Protein AF-A0A7Y8TEU8-F1 (afdb_monomer)

Mean predicted aligned error: 7.62 Å

Radius of gyration: 21.6 Å; Cα contacts (8 Å, |Δi|>4): 73; chains: 1; bounding box: 45×29×66 Å

Structure (mmCIF, N/CA/C/O backbone):
data_AF-A0A7Y8TEU8-F1
#
_entry.id   AF-A0A7Y8TEU8-F1
#
loop_
_atom_site.group_PDB
_atom_site.id
_atom_site.type_symbol
_atom_site.label_atom_id
_atom_site.label_alt_id
_atom_site.label_comp_id
_atom_site.label_asym_id
_atom_site.label_entity_id
_atom_site.label_seq_id
_atom_site.pdbx_PDB_ins_code
_atom_site.Cartn_x
_atom_site.Cartn_y
_atom_site.Cartn_z
_atom_site.occupancy
_atom_site.B_iso_or_equiv
_atom_site.auth_seq_id
_atom_site.auth_comp_id
_atom_site.auth_asym_id
_atom_site.auth_atom_id
_atom_site.pdbx_PDB_model_num
ATOM 1 N N . MET A 1 1 ? -19.395 19.072 21.206 1.00 62.44 1 MET A N 1
ATOM 2 C CA . MET A 1 1 ? -19.824 17.909 20.391 1.00 62.44 1 MET A CA 1
ATOM 3 C C . MET A 1 1 ? -19.997 16.724 21.338 1.00 62.44 1 MET A C 1
ATOM 5 O O . MET A 1 1 ? -19.105 16.531 22.147 1.00 62.44 1 MET A O 1
ATOM 9 N N . ASN A 1 2 ? -21.133 16.012 21.324 1.00 85.31 2 ASN A N 1
ATOM 10 C CA . ASN A 1 2 ? -21.398 14.891 22.252 1.00 85.31 2 ASN A CA 1
ATOM 11 C C . ASN A 1 2 ? -20.470 13.694 21.931 1.00 85.31 2 ASN A C 1
ATOM 13 O O . ASN A 1 2 ? -20.275 13.392 20.752 1.00 85.31 2 ASN A O 1
ATOM 17 N N . ALA A 1 3 ? -19.932 13.019 22.953 1.00 81.25 3 ALA A N 1
ATOM 18 C CA . ALA A 1 3 ? -19.125 11.804 22.831 1.00 81.25 3 ALA A CA 1
ATOM 19 C C . ALA A 1 3 ? -19.816 10.730 21.974 1.00 81.25 3 ALA A C 1
ATOM 21 O O . ALA A 1 3 ? -19.170 10.132 21.117 1.00 81.25 3 ALA A O 1
ATOM 22 N N . ASP A 1 4 ? -21.136 10.569 22.094 1.00 85.81 4 ASP A N 1
ATOM 23 C CA . ASP A 1 4 ? -21.893 9.609 21.277 1.00 85.81 4 ASP A CA 1
ATOM 24 C C . ASP A 1 4 ? -21.856 9.952 19.783 1.00 85.81 4 ASP A C 1
ATOM 26 O O . ASP A 1 4 ? -21.665 9.078 18.935 1.00 85.81 4 ASP A O 1
ATOM 30 N N . LYS A 1 5 ? -21.954 11.247 19.448 1.00 87.94 5 LYS A N 1
ATOM 31 C CA . LYS A 1 5 ? -21.833 11.722 18.060 1.00 87.94 5 LYS A CA 1
ATOM 32 C C . LYS A 1 5 ? -20.423 11.480 17.515 1.00 87.94 5 LYS A C 1
ATOM 34 O O . LYS A 1 5 ? -20.281 11.107 16.355 1.00 87.94 5 LYS A O 1
ATOM 39 N N . ILE A 1 6 ? -19.392 11.647 18.348 1.00 85.44 6 ILE A N 1
ATOM 40 C CA . ILE A 1 6 ? -17.994 11.370 17.978 1.00 85.44 6 ILE A CA 1
ATOM 41 C C . ILE A 1 6 ? -17.794 9.870 17.726 1.00 85.44 6 ILE A C 1
ATOM 43 O O . ILE A 1 6 ? -17.234 9.491 16.698 1.00 85.44 6 ILE A O 1
ATOM 47 N N . LYS A 1 7 ? -18.298 9.003 18.614 1.00 87.38 7 LYS A N 1
ATOM 48 C CA . LYS A 1 7 ? -18.232 7.540 18.453 1.00 87.38 7 LYS A CA 1
ATOM 49 C C . LYS A 1 7 ? -18.928 7.088 17.168 1.00 87.38 7 LYS A C 1
ATOM 51 O O . LYS A 1 7 ? -18.400 6.242 16.441 1.00 87.38 7 LYS A O 1
ATOM 56 N N . GLN A 1 8 ? -20.083 7.676 16.859 1.00 90.62 8 GLN A N 1
ATOM 57 C CA . GLN A 1 8 ? -20.820 7.382 15.634 1.00 90.62 8 GLN A CA 1
ATOM 58 C C . GLN A 1 8 ? -20.060 7.834 14.376 1.00 90.62 8 GLN A C 1
ATOM 60 O O . GLN A 1 8 ? -19.976 7.060 13.421 1.00 90.62 8 GLN A O 1
ATOM 65 N N . ASP A 1 9 ? -19.444 9.022 14.381 1.00 90.31 9 ASP A N 1
ATOM 66 C CA . ASP A 1 9 ? -18.613 9.488 13.259 1.00 90.31 9 ASP A CA 1
ATOM 67 C C . ASP A 1 9 ? -17.389 8.586 13.040 1.00 90.31 9 ASP A C 1
ATOM 69 O O . ASP A 1 9 ? -17.114 8.162 11.917 1.00 90.31 9 ASP A O 1
ATOM 73 N N . ILE A 1 10 ? -16.703 8.194 14.120 1.00 89.62 10 ILE A N 1
ATOM 74 C CA . ILE A 1 10 ? -15.572 7.258 14.058 1.00 89.62 10 ILE A CA 1
ATOM 75 C C . ILE A 1 10 ? -16.004 5.921 13.441 1.00 89.62 10 ILE A C 1
ATOM 77 O O . ILE A 1 10 ? -15.343 5.418 12.528 1.00 89.62 10 ILE A O 1
ATOM 81 N N . LYS A 1 11 ? -17.131 5.353 13.891 1.00 89.56 11 LYS A N 1
ATOM 82 C CA . LYS A 1 11 ? -17.672 4.097 13.346 1.00 89.56 11 LYS A CA 1
ATOM 83 C C . LYS A 1 11 ? -17.991 4.223 11.854 1.00 89.56 11 LYS A C 1
ATOM 85 O O . LYS A 1 11 ? -17.664 3.321 11.080 1.00 89.56 11 LYS A O 1
ATOM 90 N N . ASN A 1 12 ? -18.581 5.344 11.442 1.00 92.50 12 ASN A N 1
ATOM 91 C CA . ASN A 1 12 ? -18.883 5.615 10.039 1.00 92.50 12 ASN A CA 1
ATOM 92 C C . ASN A 1 12 ? -17.606 5.701 9.196 1.00 92.50 12 ASN A C 1
ATOM 94 O O . ASN A 1 12 ? -17.527 5.073 8.140 1.00 92.50 12 ASN A O 1
ATOM 98 N N . ARG A 1 13 ? -16.574 6.401 9.679 1.00 89.75 13 ARG A N 1
ATOM 99 C CA . ARG A 1 13 ? -15.276 6.502 8.994 1.00 89.75 13 ARG A CA 1
ATOM 100 C C . ARG A 1 13 ? -14.582 5.148 8.852 1.00 89.75 13 ARG A C 1
ATOM 102 O O . ARG A 1 13 ? -14.094 4.841 7.768 1.00 89.75 13 ARG A O 1
ATOM 109 N N . ILE A 1 14 ? -14.586 4.317 9.897 1.00 89.06 14 ILE A N 1
ATOM 110 C CA . ILE A 1 14 ? -14.047 2.948 9.825 1.00 89.06 14 ILE A CA 1
ATOM 111 C C . ILE A 1 14 ? -14.812 2.126 8.776 1.00 89.06 14 ILE A C 1
ATOM 113 O O . ILE A 1 14 ? -14.189 1.491 7.932 1.00 89.06 14 ILE A O 1
ATOM 117 N N . SER A 1 15 ? -16.146 2.205 8.757 1.00 88.38 15 SER A N 1
ATOM 118 C CA . SER A 1 15 ? -16.979 1.504 7.767 1.00 88.38 15 SER A CA 1
ATOM 119 C C . SER A 1 15 ? -16.683 1.935 6.323 1.00 88.38 15 SER A C 1
ATOM 121 O O . SER A 1 15 ? -16.610 1.098 5.422 1.00 88.38 15 SER A O 1
ATOM 123 N N . ILE A 1 16 ? -16.452 3.232 6.084 1.00 88.56 16 ILE A N 1
ATOM 124 C CA . ILE A 1 16 ? -16.044 3.748 4.767 1.00 88.56 16 ILE A CA 1
ATOM 125 C C . ILE A 1 16 ? -14.692 3.155 4.345 1.00 88.56 16 ILE A C 1
ATOM 127 O O . ILE A 1 16 ? -14.536 2.723 3.200 1.00 88.56 16 ILE A O 1
ATOM 131 N N . ILE A 1 17 ? -13.727 3.092 5.267 1.00 87.31 17 ILE A N 1
ATOM 132 C CA . ILE A 1 17 ? -12.415 2.488 5.012 1.00 87.31 17 ILE A CA 1
ATOM 133 C C . ILE A 1 17 ? -12.560 0.992 4.702 1.00 87.31 17 ILE A C 1
ATOM 135 O O . ILE A 1 17 ? -11.992 0.519 3.717 1.00 87.31 17 ILE A O 1
ATOM 139 N N . ASP A 1 18 ? -13.376 0.269 5.463 1.00 85.62 18 ASP A N 1
ATOM 140 C CA . ASP A 1 18 ? -13.610 -1.164 5.263 1.00 85.62 18 ASP A CA 1
ATOM 141 C C . ASP A 1 18 ? -14.264 -1.461 3.912 1.00 85.62 18 ASP A C 1
ATOM 143 O O . ASP A 1 18 ? -13.829 -2.361 3.189 1.00 85.62 18 ASP A O 1
ATOM 147 N N . LYS A 1 19 ? -15.242 -0.644 3.501 1.00 84.88 19 LYS A N 1
ATOM 148 C CA . LYS A 1 19 ? -15.815 -0.716 2.148 1.00 84.88 19 LYS A CA 1
ATOM 149 C C . LYS A 1 19 ? -14.752 -0.491 1.080 1.00 84.88 19 LYS A C 1
ATOM 151 O O . LYS A 1 19 ? -14.717 -1.233 0.102 1.00 84.88 19 LYS A O 1
ATOM 156 N N . SER A 1 20 ? -13.857 0.478 1.285 1.00 82.38 20 SER A N 1
ATOM 157 C CA . SER A 1 20 ? -12.777 0.750 0.334 1.00 82.38 20 SER A CA 1
ATOM 158 C C . SER A 1 20 ? -11.830 -0.441 0.168 1.00 82.38 20 SER A C 1
ATOM 160 O O . SER A 1 20 ? -11.337 -0.661 -0.933 1.00 82.38 20 SER A O 1
ATOM 162 N N . PHE A 1 21 ? -11.616 -1.251 1.212 1.00 80.38 21 PHE A N 1
ATOM 163 C CA . PHE A 1 21 ? -10.848 -2.492 1.102 1.00 80.38 21 PHE A CA 1
ATOM 164 C C . PHE A 1 21 ? -11.575 -3.554 0.271 1.00 80.38 21 PHE A C 1
ATOM 166 O O . PHE A 1 21 ? -10.935 -4.247 -0.516 1.00 80.38 21 PHE A O 1
ATOM 173 N N . GLY A 1 22 ? -12.903 -3.645 0.391 1.00 69.88 22 GLY A N 1
ATOM 174 C CA . GLY A 1 22 ? -13.731 -4.573 -0.386 1.00 69.88 22 GLY A CA 1
ATOM 175 C C . GLY A 1 22 ? -13.861 -4.225 -1.874 1.00 69.88 22 GLY A C 1
ATOM 176 O O . GLY A 1 22 ? -14.073 -5.120 -2.686 1.00 69.88 22 GLY A O 1
ATOM 177 N N . THR A 1 23 ? -13.702 -2.953 -2.254 1.00 72.62 23 THR A N 1
ATOM 178 C CA . THR A 1 23 ? -13.771 -2.510 -3.662 1.00 72.62 23 THR A CA 1
ATOM 179 C C . THR A 1 23 ? -12.577 -2.984 -4.498 1.00 72.62 23 THR A C 1
ATOM 181 O O . THR A 1 23 ? -12.670 -3.085 -5.720 1.00 72.62 23 THR A O 1
ATOM 184 N N . TYR A 1 24 ? -11.436 -3.275 -3.871 1.00 70.06 24 TYR A N 1
ATOM 185 C CA . TYR A 1 24 ? -10.202 -3.591 -4.582 1.00 70.06 24 TYR A CA 1
ATOM 186 C C . TYR A 1 24 ? -9.891 -5.087 -4.545 1.00 70.06 24 TYR A C 1
ATOM 188 O O . TYR A 1 24 ? -9.453 -5.615 -3.527 1.00 70.06 24 TYR A O 1
ATOM 196 N N . SER A 1 25 ? -10.005 -5.761 -5.693 1.00 69.06 25 SER A N 1
ATOM 197 C CA . SER A 1 25 ? -9.719 -7.202 -5.820 1.00 69.06 25 SER A CA 1
ATOM 198 C C . SER A 1 25 ? -8.320 -7.604 -5.328 1.00 69.06 25 SER A C 1
ATOM 200 O O . SER A 1 25 ? -8.152 -8.672 -4.749 1.00 69.06 25 SER A O 1
ATOM 202 N N . TRP A 1 26 ? -7.318 -6.732 -5.481 1.00 69.12 26 TRP A N 1
ATOM 203 C CA . TRP A 1 26 ? -5.942 -6.972 -5.023 1.00 69.12 26 TRP A CA 1
ATOM 204 C C . TRP A 1 26 ? -5.774 -6.914 -3.493 1.00 69.12 26 TRP A C 1
ATOM 206 O O . TRP A 1 26 ? -4.768 -7.392 -2.972 1.00 69.12 26 TRP A O 1
ATOM 216 N N . ILE A 1 27 ? -6.749 -6.356 -2.768 1.00 72.50 27 ILE A N 1
ATOM 217 C CA . ILE A 1 27 ? -6.764 -6.298 -1.299 1.00 72.50 27 ILE A CA 1
ATOM 218 C C . ILE A 1 27 ? -7.343 -7.583 -0.696 1.00 72.50 27 ILE A C 1
ATOM 220 O O . ILE A 1 27 ? -7.096 -7.860 0.476 1.00 72.50 27 ILE A O 1
ATOM 224 N N . ASN A 1 28 ? -8.027 -8.424 -1.485 1.00 69.25 28 ASN A N 1
ATOM 225 C CA . ASN A 1 28 ? -8.652 -9.655 -0.990 1.00 69.25 28 ASN A CA 1
ATOM 226 C C . ASN A 1 28 ? -7.677 -10.586 -0.251 1.00 69.25 28 ASN A C 1
ATOM 228 O O . ASN A 1 28 ? -8.078 -11.227 0.712 1.00 69.25 28 ASN A O 1
ATOM 232 N N . VAL A 1 29 ? -6.388 -10.585 -0.615 1.00 68.31 29 VAL A N 1
ATOM 233 C CA . VAL A 1 29 ? -5.322 -11.353 0.068 1.00 68.31 29 VAL A CA 1
ATOM 234 C C . VAL A 1 29 ? -5.168 -10.971 1.552 1.0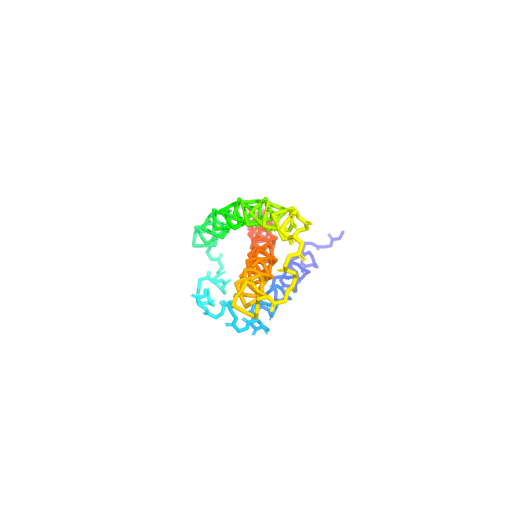0 68.31 29 VAL A C 1
ATOM 236 O O . VAL A 1 29 ? -4.645 -11.737 2.357 1.00 68.31 29 VAL A O 1
ATOM 239 N N . TYR A 1 30 ? -5.622 -9.778 1.927 1.00 68.50 30 TYR A N 1
ATOM 240 C CA . TYR A 1 30 ? -5.537 -9.235 3.278 1.00 68.50 30 TYR A CA 1
ATOM 241 C C . TYR A 1 30 ? -6.898 -9.112 3.968 1.00 68.50 30 TYR A C 1
ATOM 243 O O . TYR A 1 30 ? -6.931 -8.721 5.131 1.00 68.50 30 TYR A O 1
ATOM 251 N N . LYS A 1 31 ? -8.010 -9.430 3.291 1.00 70.00 31 LYS A N 1
ATOM 252 C CA . LYS A 1 31 ? -9.375 -9.100 3.735 1.00 70.00 31 LYS A CA 1
ATOM 253 C C . LYS A 1 31 ? -9.656 -9.527 5.179 1.00 70.00 31 LYS A C 1
ATOM 255 O O . LYS A 1 31 ? -10.079 -8.698 5.982 1.00 70.00 31 LYS A O 1
ATOM 260 N N . ASP A 1 32 ? -9.299 -10.757 5.531 1.00 70.12 32 ASP A N 1
ATOM 261 C CA . ASP A 1 32 ? -9.548 -11.318 6.867 1.00 70.12 32 ASP A CA 1
ATOM 262 C C . ASP A 1 32 ? -8.717 -10.634 7.964 1.00 70.12 32 ASP A C 1
ATOM 264 O O . ASP A 1 32 ? -9.138 -10.540 9.113 1.00 70.12 32 ASP A O 1
ATOM 268 N N . LYS A 1 33 ? -7.551 -10.083 7.606 1.00 72.50 33 LYS A N 1
ATOM 269 C CA . LYS A 1 33 ? -6.668 -9.340 8.523 1.00 72.50 33 LYS A CA 1
ATOM 270 C C . LYS A 1 33 ? -7.040 -7.862 8.628 1.00 72.50 33 LYS A C 1
ATOM 272 O O . LYS A 1 33 ? -6.674 -7.214 9.602 1.00 72.50 33 LYS A O 1
ATOM 277 N N . LEU A 1 34 ? -7.733 -7.323 7.622 1.00 75.88 34 LEU A N 1
ATOM 278 C CA . LEU A 1 34 ? -8.081 -5.904 7.523 1.00 75.88 34 LEU A CA 1
ATOM 279 C C . LEU A 1 34 ? -9.418 -5.565 8.171 1.00 75.88 34 LEU A C 1
ATOM 281 O O . LEU A 1 34 ? -9.581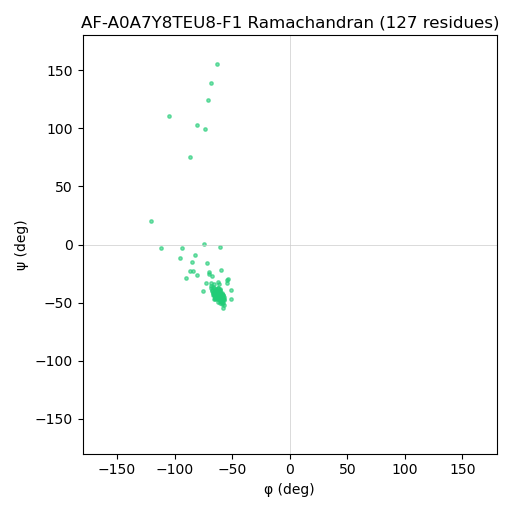 -4.439 8.630 1.00 75.88 34 LEU A O 1
ATOM 285 N N . LEU A 1 35 ? -10.364 -6.505 8.213 1.00 75.75 35 LEU A N 1
ATOM 286 C CA . LEU A 1 35 ? -11.694 -6.287 8.793 1.00 75.75 35 LEU A CA 1
ATOM 287 C C . LEU A 1 35 ? -11.729 -6.447 10.321 1.00 75.75 35 LEU A C 1
ATOM 289 O O . LEU A 1 35 ? -12.715 -6.068 10.949 1.00 75.75 35 LEU A O 1
ATOM 293 N N . GLY A 1 36 ? -10.647 -6.940 10.925 1.00 71.44 36 GLY A N 1
ATOM 294 C CA . GLY A 1 36 ? -10.517 -7.049 12.375 1.00 71.44 36 GLY A CA 1
ATOM 295 C C . GLY A 1 36 ? -10.551 -5.695 13.094 1.00 71.44 36 GLY A C 1
ATOM 296 O O . GLY A 1 36 ? -10.212 -4.649 12.531 1.00 71.44 36 GLY A O 1
ATOM 297 N N . VAL A 1 37 ? -10.953 -5.735 14.366 1.00 71.75 37 VAL A N 1
ATOM 298 C CA . VAL A 1 37 ? -10.898 -4.592 15.301 1.00 71.75 37 VAL A CA 1
ATOM 299 C C . VAL A 1 37 ? -9.617 -4.627 16.148 1.00 71.75 37 VAL A C 1
ATOM 301 O O . VAL A 1 37 ? -9.271 -3.656 16.816 1.00 71.75 37 VAL A O 1
ATOM 304 N N . GLU A 1 38 ? -8.887 -5.743 16.109 1.00 81.25 38 GLU A N 1
ATOM 305 C CA . GLU A 1 38 ? -7.643 -5.923 16.847 1.00 81.25 38 GLU A CA 1
ATOM 306 C C . GLU A 1 38 ? -6.512 -5.077 16.250 1.00 81.25 38 GLU A C 1
ATOM 308 O O . GLU A 1 38 ? -6.158 -5.195 15.076 1.00 81.25 38 GLU A O 1
ATOM 313 N N . ILE A 1 39 ? -5.896 -4.245 17.090 1.00 83.88 39 ILE A N 1
ATOM 314 C CA . ILE A 1 39 ? -4.829 -3.326 16.675 1.00 83.88 39 ILE A CA 1
ATOM 315 C C . ILE A 1 39 ? -3.569 -4.089 16.234 1.00 83.88 39 ILE A C 1
ATOM 317 O O . ILE A 1 39 ? -2.962 -3.737 15.225 1.00 83.88 39 ILE A O 1
ATOM 321 N N . LEU A 1 40 ? -3.183 -5.153 16.946 1.00 85.38 40 LEU A N 1
ATOM 322 C CA . LEU A 1 40 ? -1.934 -5.889 16.704 1.00 85.38 40 LEU A CA 1
ATOM 323 C C . LEU A 1 40 ? -1.845 -6.506 15.287 1.00 85.38 40 LEU A C 1
ATOM 325 O O . LEU A 1 40 ? -0.841 -6.284 14.600 1.00 85.38 40 LEU A O 1
ATOM 329 N N . PRO A 1 41 ? -2.855 -7.250 14.792 1.00 86.69 41 PRO A N 1
ATOM 330 C CA . PRO A 1 41 ? -2.877 -7.729 13.408 1.00 86.69 41 PRO A CA 1
ATOM 331 C C . PRO A 1 41 ? -2.854 -6.604 12.364 1.00 86.69 41 PRO A C 1
ATOM 333 O O . PRO A 1 41 ? -2.169 -6.728 11.339 1.00 86.69 41 PRO A O 1
ATOM 336 N N . LEU A 1 42 ? -3.556 -5.495 12.625 1.00 87.31 42 LEU A N 1
ATOM 337 C CA . LEU A 1 42 ? -3.582 -4.334 11.733 1.00 87.31 42 LEU A CA 1
ATOM 338 C C . LEU A 1 42 ? -2.204 -3.666 11.648 1.00 87.31 42 LEU A C 1
ATOM 340 O O . LEU A 1 42 ? -1.728 -3.388 10.549 1.00 87.31 42 LEU A O 1
ATOM 344 N N . GLU A 1 43 ? -1.513 -3.488 12.775 1.00 88.69 43 GLU A N 1
ATOM 345 C CA . GLU A 1 43 ? -0.156 -2.929 12.825 1.00 88.69 43 GLU A CA 1
ATOM 346 C C . GLU A 1 43 ? 0.875 -3.836 12.136 1.00 88.69 43 GLU A C 1
ATOM 348 O O . GLU A 1 43 ? 1.739 -3.349 11.401 1.00 88.69 43 GLU A O 1
ATOM 353 N N . ARG A 1 44 ? 0.763 -5.165 12.286 1.00 88.31 44 ARG A N 1
ATOM 354 C CA . ARG A 1 44 ? 1.600 -6.120 11.532 1.00 88.31 44 ARG A CA 1
ATOM 355 C C . ARG A 1 44 ? 1.377 -5.990 10.026 1.00 88.31 44 ARG A C 1
ATOM 357 O O . ARG A 1 44 ? 2.342 -5.976 9.256 1.00 88.31 44 ARG A O 1
ATOM 364 N N . THR A 1 45 ? 0.119 -5.866 9.606 1.00 87.12 45 THR A N 1
ATOM 365 C CA . THR A 1 45 ? -0.242 -5.690 8.193 1.00 87.12 45 THR A CA 1
ATOM 366 C C . THR A 1 45 ? 0.275 -4.354 7.662 1.00 87.12 45 THR A C 1
ATOM 368 O O . THR A 1 45 ? 0.880 -4.321 6.590 1.00 87.12 45 THR A O 1
ATOM 371 N N . LEU A 1 46 ? 0.150 -3.279 8.444 1.00 89.94 46 LEU A N 1
ATOM 372 C CA . LEU A 1 46 ? 0.693 -1.962 8.122 1.00 89.94 46 LEU A CA 1
ATOM 373 C C . LEU A 1 46 ? 2.217 -2.005 7.960 1.00 89.94 46 LEU A C 1
ATOM 375 O O . LEU A 1 46 ? 2.744 -1.499 6.970 1.00 89.94 46 LEU A O 1
ATOM 379 N N . ARG A 1 47 ? 2.939 -2.649 8.884 1.00 90.81 47 ARG A N 1
ATOM 380 C CA . ARG A 1 47 ? 4.402 -2.784 8.804 1.00 90.81 47 ARG A CA 1
ATOM 381 C C . ARG A 1 47 ? 4.828 -3.534 7.542 1.00 90.81 47 ARG A C 1
ATOM 383 O O . ARG A 1 47 ? 5.766 -3.107 6.869 1.00 90.81 47 ARG A O 1
ATOM 390 N N . SER A 1 48 ? 4.119 -4.609 7.195 1.00 88.00 48 SER A N 1
ATOM 391 C CA . SER A 1 48 ? 4.366 -5.367 5.964 1.00 88.00 48 SER A CA 1
ATOM 392 C C . SER A 1 48 ? 4.086 -4.532 4.709 1.00 88.00 48 SER A C 1
ATOM 394 O O . SER A 1 48 ? 4.929 -4.470 3.813 1.00 88.00 48 SER A O 1
ATOM 396 N N . ALA A 1 49 ? 2.945 -3.837 4.661 1.00 87.62 49 ALA A N 1
ATOM 397 C CA . ALA A 1 49 ? 2.580 -2.960 3.552 1.00 87.62 49 ALA A CA 1
ATOM 398 C C . ALA A 1 49 ? 3.590 -1.815 3.378 1.00 87.62 49 ALA A C 1
ATOM 400 O O . ALA A 1 49 ? 4.012 -1.536 2.259 1.00 87.62 49 ALA A O 1
ATOM 401 N N . ASN A 1 50 ? 4.047 -1.211 4.477 1.00 89.81 50 ASN A N 1
ATOM 402 C CA . ASN A 1 50 ? 5.045 -0.143 4.467 1.00 89.81 50 ASN A CA 1
ATOM 403 C C . ASN A 1 50 ? 6.419 -0.634 3.978 1.00 89.81 50 ASN A C 1
ATOM 405 O O . ASN A 1 50 ? 7.075 0.054 3.198 1.00 89.81 50 ASN A O 1
ATOM 409 N N . LEU A 1 51 ? 6.849 -1.834 4.387 1.00 90.38 51 LEU A N 1
ATOM 410 C CA . LEU A 1 51 ? 8.087 -2.435 3.884 1.00 90.38 51 LEU A CA 1
ATOM 411 C C . LEU A 1 51 ? 8.002 -2.681 2.373 1.00 90.38 51 LEU A C 1
ATOM 413 O O . LEU A 1 51 ? 8.883 -2.258 1.627 1.00 90.38 51 LEU A O 1
ATOM 417 N N . ARG A 1 52 ? 6.914 -3.310 1.910 1.00 88.31 52 ARG A N 1
ATOM 418 C CA . ARG A 1 52 ? 6.686 -3.551 0.478 1.00 88.31 52 ARG A CA 1
ATOM 419 C C . ARG A 1 52 ? 6.600 -2.246 -0.305 1.00 88.31 52 ARG A C 1
ATOM 421 O O . ARG A 1 52 ? 7.129 -2.183 -1.408 1.00 88.31 52 ARG A O 1
ATOM 428 N N . PHE A 1 53 ? 5.968 -1.212 0.248 1.00 90.12 53 PHE A N 1
ATOM 429 C CA . PHE A 1 53 ? 5.901 0.110 -0.369 1.00 90.12 53 PHE A CA 1
ATOM 430 C C . PHE A 1 53 ? 7.305 0.680 -0.595 1.00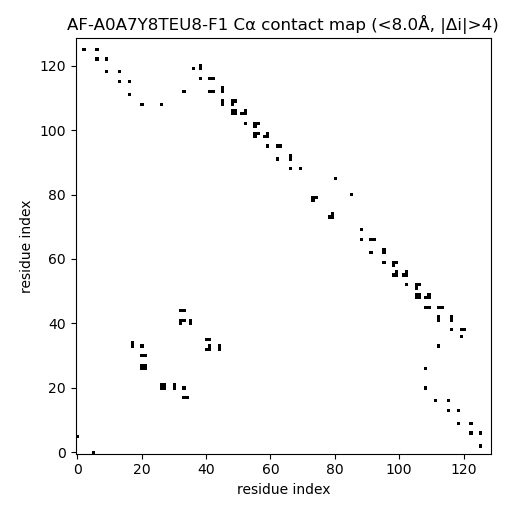 90.12 53 PHE A C 1
ATOM 432 O O . PHE A 1 53 ? 7.638 1.017 -1.725 1.00 90.12 53 PHE A O 1
ATOM 439 N N . LYS A 1 54 ? 8.160 0.699 0.438 1.00 90.88 54 LYS A N 1
ATOM 440 C CA . LYS A 1 54 ? 9.550 1.176 0.323 1.00 90.88 54 LYS A CA 1
ATOM 441 C C . LYS A 1 54 ? 10.354 0.396 -0.718 1.00 90.88 54 LYS A C 1
ATOM 443 O O . LYS A 1 54 ? 11.062 1.002 -1.515 1.00 90.88 54 LYS A O 1
ATOM 448 N N . ILE A 1 55 ? 10.211 -0.932 -0.736 1.00 91.12 55 ILE A N 1
ATOM 449 C CA . ILE A 1 55 ? 10.872 -1.792 -1.728 1.00 91.12 55 ILE A CA 1
ATOM 450 C C . ILE A 1 55 ? 10.404 -1.440 -3.146 1.00 91.12 55 ILE A C 1
ATOM 452 O O . ILE A 1 55 ? 11.236 -1.264 -4.029 1.00 91.12 55 ILE A O 1
ATOM 456 N N . ASN A 1 56 ? 9.093 -1.296 -3.370 1.00 88.69 56 ASN A N 1
ATOM 457 C CA . ASN A 1 56 ? 8.572 -0.941 -4.692 1.00 88.69 56 ASN A CA 1
ATOM 458 C C . ASN A 1 56 ? 9.018 0.459 -5.130 1.00 88.69 56 ASN A C 1
ATOM 460 O O . ASN A 1 56 ? 9.412 0.618 -6.277 1.00 88.69 56 ASN A O 1
ATOM 464 N N . VAL A 1 57 ? 9.047 1.444 -4.225 1.00 89.44 57 VAL A N 1
ATOM 465 C CA . VAL A 1 57 ? 9.609 2.775 -4.516 1.00 89.44 57 VAL A CA 1
ATOM 466 C C . VAL A 1 57 ? 11.068 2.661 -4.970 1.00 89.44 57 VAL A C 1
ATOM 468 O O . VAL A 1 57 ? 11.437 3.256 -5.979 1.00 89.44 57 VAL A O 1
ATOM 471 N N . GLY A 1 58 ? 11.882 1.848 -4.287 1.00 91.00 58 GLY A N 1
ATOM 472 C CA . GLY A 1 58 ? 13.255 1.564 -4.713 1.00 91.00 58 GLY A CA 1
ATOM 473 C C . GLY A 1 58 ? 13.323 0.971 -6.125 1.00 91.00 58 GLY A C 1
ATOM 474 O O . GLY A 1 58 ? 14.091 1.448 -6.958 1.00 91.00 58 GLY A O 1
ATOM 475 N N . TRP A 1 59 ? 12.465 -0.007 -6.429 1.00 89.12 59 TRP A N 1
ATOM 476 C CA . TRP A 1 59 ? 12.373 -0.592 -7.770 1.00 89.12 59 TRP A CA 1
ATOM 477 C C . TRP A 1 59 ? 11.948 0.410 -8.842 1.00 89.12 59 TRP A C 1
ATOM 479 O O . TRP A 1 59 ? 12.488 0.350 -9.943 1.00 89.12 59 TRP A O 1
ATOM 489 N N . VAL A 1 60 ? 11.042 1.350 -8.543 1.00 88.75 60 VAL A N 1
ATOM 490 C CA . VAL A 1 60 ? 10.677 2.419 -9.490 1.00 88.75 60 VAL A CA 1
ATOM 491 C C . VAL A 1 60 ? 11.916 3.215 -9.892 1.00 88.75 60 VAL A C 1
ATOM 493 O O . VAL A 1 60 ? 12.136 3.413 -11.084 1.00 88.75 60 VAL A O 1
ATOM 496 N N . PHE A 1 61 ? 12.758 3.621 -8.937 1.00 89.12 61 PHE A N 1
ATOM 497 C CA . PHE A 1 61 ? 13.988 4.358 -9.247 1.00 89.12 61 PHE A CA 1
ATOM 498 C C . PHE A 1 61 ? 14.971 3.529 -10.078 1.00 89.12 61 PHE A C 1
ATOM 500 O O . PHE A 1 61 ? 15.468 4.019 -11.090 1.00 89.12 61 PHE A O 1
ATOM 507 N N . VAL A 1 62 ? 15.210 2.271 -9.693 1.00 90.88 62 VAL A N 1
ATOM 508 C CA . VAL A 1 62 ? 16.120 1.366 -10.418 1.00 90.88 62 VAL A CA 1
ATOM 509 C C . VAL A 1 62 ? 15.655 1.163 -11.860 1.00 90.88 62 VAL A C 1
ATOM 511 O O . VAL A 1 62 ? 16.438 1.324 -12.794 1.00 90.88 62 VAL A O 1
ATOM 514 N N . LEU A 1 63 ? 14.373 0.854 -12.056 1.00 88.25 63 LEU A N 1
ATOM 515 C CA . LEU A 1 63 ? 13.813 0.610 -13.382 1.00 88.25 63 LEU A CA 1
ATOM 516 C C . LEU A 1 63 ? 13.764 1.881 -14.237 1.00 88.25 63 LEU A C 1
ATOM 518 O O . LEU A 1 63 ? 14.017 1.815 -15.436 1.00 88.25 63 LEU A O 1
ATOM 522 N N . THR A 1 64 ? 13.492 3.040 -13.630 1.00 86.75 64 THR A N 1
ATOM 523 C CA . THR A 1 64 ? 13.521 4.333 -14.331 1.00 86.75 64 THR A CA 1
ATOM 524 C C . THR A 1 64 ? 14.938 4.678 -14.789 1.00 86.75 64 THR A C 1
ATOM 526 O O . THR A 1 64 ? 15.127 5.081 -15.933 1.00 86.75 64 THR A O 1
ATOM 529 N N . ALA A 1 65 ? 15.955 4.466 -13.946 1.00 88.94 65 ALA A N 1
ATOM 530 C CA . ALA A 1 65 ? 17.351 4.669 -14.336 1.00 88.94 65 ALA A CA 1
ATOM 531 C C . ALA A 1 65 ? 17.760 3.737 -15.489 1.00 88.94 65 ALA A C 1
ATOM 533 O O . ALA A 1 65 ? 18.426 4.165 -16.434 1.00 88.94 65 ALA A O 1
ATOM 534 N N . LEU A 1 66 ? 17.313 2.479 -15.441 1.00 87.12 66 LEU A N 1
ATOM 535 C CA . LEU A 1 66 ? 17.587 1.491 -16.479 1.00 87.12 66 LEU A CA 1
ATOM 536 C C . LEU A 1 66 ? 16.889 1.837 -17.807 1.00 87.12 66 LEU A C 1
ATOM 538 O O . LEU A 1 66 ? 17.509 1.723 -18.863 1.00 87.12 66 LEU A O 1
ATOM 542 N N . LEU A 1 67 ? 15.647 2.337 -17.761 1.00 85.19 67 LEU A N 1
ATOM 543 C CA . LEU A 1 67 ? 14.948 2.896 -18.927 1.00 85.19 67 LEU A CA 1
ATOM 544 C C . LEU A 1 67 ? 15.717 4.060 -19.547 1.00 85.19 67 LEU A C 1
ATOM 546 O O . LEU A 1 67 ? 15.927 4.065 -20.756 1.00 85.19 67 LEU A O 1
ATOM 550 N N . SER A 1 68 ? 16.152 5.028 -18.737 1.00 84.62 68 SER A N 1
ATOM 551 C CA . SER A 1 68 ? 16.907 6.188 -19.220 1.00 84.62 68 SER A CA 1
ATOM 552 C C . SER A 1 68 ? 18.217 5.770 -19.887 1.00 84.62 68 SER A C 1
ATOM 554 O O . SER A 1 68 ? 18.555 6.274 -20.956 1.00 84.62 68 SER A O 1
ATOM 556 N N . PHE A 1 69 ? 18.933 4.804 -19.303 1.00 85.81 69 PHE A N 1
ATOM 557 C CA . PHE A 1 69 ? 20.150 4.252 -19.896 1.00 85.81 69 PHE A CA 1
ATOM 558 C C . PHE A 1 69 ? 19.884 3.581 -21.252 1.00 85.81 69 PHE A C 1
ATOM 560 O O . PHE A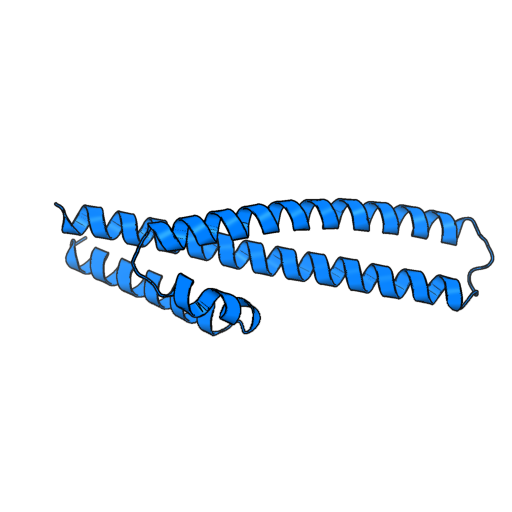 1 69 ? 20.604 3.832 -22.220 1.00 85.81 69 PHE A O 1
ATOM 567 N N . LEU A 1 70 ? 18.833 2.760 -21.344 1.00 80.75 70 LEU A N 1
ATOM 568 C CA . LEU A 1 70 ? 18.448 2.108 -22.598 1.00 80.75 70 LEU A CA 1
ATOM 569 C C . LEU A 1 70 ? 18.000 3.124 -23.652 1.00 80.75 70 LEU A C 1
ATOM 571 O O . LEU A 1 70 ? 18.388 2.997 -24.809 1.00 80.75 70 LEU A O 1
ATOM 575 N N . ALA A 1 71 ? 17.250 4.156 -23.262 1.00 77.81 71 ALA A N 1
ATOM 576 C CA . ALA A 1 71 ? 16.836 5.227 -24.163 1.00 77.81 71 ALA A CA 1
ATOM 577 C C . ALA A 1 71 ? 18.047 5.955 -24.769 1.00 77.81 71 ALA A C 1
ATOM 579 O O . ALA A 1 71 ? 18.095 6.156 -25.980 1.00 77.81 71 ALA A O 1
ATOM 580 N N . ILE A 1 72 ? 19.065 6.273 -23.958 1.00 81.94 72 ILE A N 1
ATOM 581 C CA . ILE A 1 72 ? 20.316 6.881 -24.443 1.00 81.94 72 ILE A CA 1
ATOM 582 C C . ILE A 1 72 ? 21.030 5.950 -25.430 1.00 81.94 72 ILE A C 1
ATOM 584 O O . ILE A 1 72 ? 21.462 6.398 -26.491 1.00 81.94 72 ILE A O 1
ATOM 588 N N . ARG A 1 73 ? 21.127 4.651 -25.115 1.00 78.12 73 ARG A N 1
ATOM 589 C CA . ARG A 1 73 ? 21.756 3.657 -26.002 1.00 78.12 73 ARG A CA 1
ATOM 590 C C . ARG A 1 73 ? 21.044 3.540 -27.347 1.00 78.12 73 ARG A C 1
ATOM 592 O O . ARG A 1 73 ? 21.715 3.498 -28.370 1.00 78.12 73 ARG A O 1
ATOM 599 N N . VAL A 1 74 ? 19.713 3.537 -27.349 1.00 73.19 74 VAL A N 1
ATOM 600 C CA . VAL A 1 74 ? 18.902 3.487 -28.577 1.00 73.19 74 VAL A CA 1
ATOM 601 C C . VAL A 1 74 ? 19.069 4.752 -29.425 1.00 73.19 74 VAL A C 1
ATOM 603 O O . VAL A 1 74 ? 19.047 4.658 -30.642 1.00 73.19 74 VAL A O 1
ATOM 606 N N . VAL A 1 75 ? 19.262 5.928 -28.819 1.00 72.44 75 VAL A N 1
ATOM 607 C CA . VAL A 1 75 ? 19.527 7.175 -29.568 1.00 72.44 75 VAL A CA 1
ATOM 608 C C . VAL A 1 75 ? 20.943 7.199 -30.162 1.00 72.44 75 VAL A C 1
ATOM 610 O O . VAL A 1 75 ? 21.156 7.778 -31.227 1.00 72.44 75 VAL A O 1
ATOM 613 N N . GLN A 1 76 ? 21.921 6.594 -29.481 1.00 74.81 76 GLN A N 1
ATOM 614 C CA . GLN A 1 76 ? 23.311 6.519 -29.947 1.00 74.81 76 GLN A CA 1
ATOM 615 C C . GLN A 1 76 ? 23.505 5.497 -31.076 1.00 74.81 76 GLN A C 1
ATOM 617 O O . GLN A 1 76 ? 24.225 5.781 -32.036 1.00 74.81 76 GLN A O 1
ATOM 622 N N . ASP A 1 77 ? 22.851 4.338 -30.984 1.00 70.00 77 ASP A N 1
ATOM 623 C CA . ASP A 1 77 ? 22.775 3.369 -32.076 1.00 70.00 77 ASP A CA 1
ATOM 624 C C . ASP A 1 77 ? 21.812 3.916 -33.145 1.00 70.00 77 ASP A C 1
ATOM 626 O O . ASP A 1 77 ? 20.599 3.787 -33.025 1.00 70.00 77 ASP A O 1
ATOM 630 N N . ARG A 1 78 ? 22.331 4.514 -34.226 1.00 63.09 78 ARG A N 1
ATOM 631 C CA . ARG A 1 78 ? 21.514 5.046 -35.344 1.00 63.09 78 ARG A CA 1
ATOM 632 C C . ARG A 1 78 ? 20.658 3.988 -36.078 1.00 63.09 78 ARG A C 1
ATOM 634 O O . ARG A 1 78 ? 19.890 4.352 -36.965 1.00 63.09 78 ARG A O 1
ATOM 641 N N . ASP A 1 79 ? 20.742 2.716 -35.692 1.00 62.44 79 ASP A N 1
ATOM 642 C CA . ASP A 1 79 ? 19.903 1.613 -36.170 1.00 62.44 79 ASP A CA 1
ATOM 643 C C . ASP A 1 79 ? 18.612 1.502 -35.340 1.00 62.44 79 ASP A C 1
ATOM 645 O O . ASP A 1 79 ? 18.434 0.627 -34.490 1.00 62.44 79 ASP A O 1
ATOM 649 N N . VAL A 1 80 ? 17.681 2.421 -35.598 1.00 56.44 80 VAL A N 1
ATOM 650 C CA . VAL A 1 80 ? 16.424 2.595 -34.843 1.00 56.44 80 VAL A CA 1
ATOM 651 C C . VAL A 1 80 ? 15.367 1.509 -35.157 1.00 56.44 80 VAL A C 1
ATOM 653 O O . VAL A 1 80 ? 14.279 1.513 -34.589 1.00 56.44 80 VAL A O 1
ATOM 656 N N . LEU A 1 81 ? 15.659 0.537 -36.029 1.00 57.16 81 LEU A N 1
ATOM 657 C CA . LEU A 1 81 ? 14.659 -0.382 -36.602 1.00 57.16 81 LEU A CA 1
ATOM 658 C C . LEU A 1 81 ? 14.891 -1.874 -36.318 1.00 57.16 81 LEU A C 1
ATOM 660 O O . LEU A 1 81 ? 14.323 -2.724 -37.002 1.00 57.16 81 LEU A O 1
ATOM 664 N N . ASP A 1 82 ? 15.663 -2.232 -35.290 1.00 67.94 82 ASP A N 1
ATOM 665 C CA . ASP A 1 82 ? 15.675 -3.625 -34.832 1.00 67.94 82 ASP A CA 1
ATOM 666 C C . ASP A 1 82 ? 14.456 -3.901 -33.933 1.00 67.94 82 ASP A C 1
ATOM 668 O O . ASP A 1 82 ? 14.407 -3.529 -32.755 1.00 67.94 82 ASP A O 1
ATOM 672 N N . PHE A 1 83 ? 13.452 -4.575 -34.500 1.00 64.94 83 PHE A N 1
ATOM 673 C CA . PHE A 1 83 ? 12.207 -4.952 -33.824 1.00 64.94 83 PHE A CA 1
ATOM 674 C C . PHE A 1 83 ? 12.460 -5.719 -32.509 1.00 64.94 83 PHE A C 1
ATOM 676 O O . PHE A 1 83 ? 11.699 -5.577 -31.546 1.00 64.9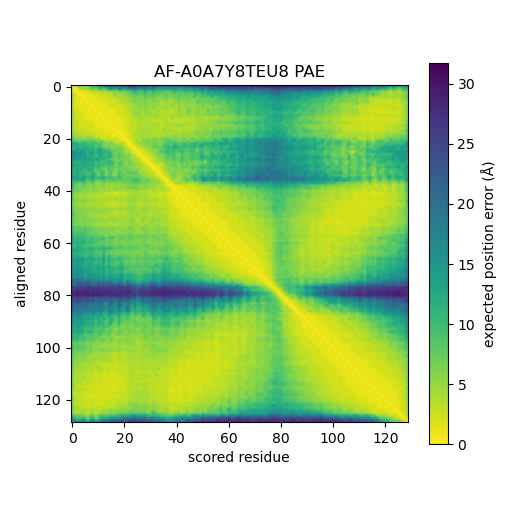4 83 PHE A O 1
ATOM 683 N N . LYS A 1 84 ? 13.572 -6.470 -32.405 1.00 68.44 84 LYS A N 1
ATOM 684 C CA . LYS A 1 84 ? 13.963 -7.135 -31.150 1.00 68.44 84 LYS A CA 1
ATOM 685 C C . LYS A 1 84 ? 14.337 -6.129 -30.061 1.00 68.44 84 LYS A C 1
ATOM 687 O O . LYS A 1 84 ? 13.880 -6.287 -28.927 1.00 68.44 84 LYS A O 1
ATOM 692 N N . LYS A 1 85 ? 15.096 -5.074 -30.382 1.00 68.06 85 LYS A N 1
ATOM 693 C CA . LYS A 1 85 ? 15.464 -4.014 -29.421 1.00 68.06 85 LYS A CA 1
ATOM 694 C C . LYS A 1 85 ? 14.230 -3.236 -28.943 1.00 68.06 85 LYS A C 1
ATOM 696 O O . LYS A 1 85 ? 14.104 -2.986 -27.744 1.00 68.06 85 LYS A O 1
ATOM 701 N N . MET A 1 86 ? 13.276 -2.938 -29.833 1.00 71.44 86 MET A N 1
ATOM 702 C CA . MET A 1 86 ? 12.006 -2.296 -29.450 1.00 71.44 86 MET A CA 1
ATOM 703 C C . MET A 1 86 ? 11.166 -3.163 -28.504 1.00 71.44 86 MET A C 1
ATOM 705 O O . MET A 1 86 ? 10.616 -2.647 -27.530 1.00 71.44 86 MET A O 1
ATOM 709 N N . SER A 1 87 ? 11.106 -4.480 -28.733 1.00 77.50 87 SER A N 1
ATOM 710 C CA . SER A 1 87 ? 10.339 -5.389 -27.869 1.00 77.50 87 SER A CA 1
ATOM 711 C C . SER A 1 87 ? 10.835 -5.380 -26.412 1.00 77.50 87 SER A C 1
ATOM 713 O O . SER A 1 87 ? 10.027 -5.336 -25.484 1.00 77.50 87 SER A O 1
ATOM 715 N N . GLY A 1 88 ? 12.156 -5.310 -26.198 1.00 76.81 88 GLY A N 1
ATOM 716 C CA . GLY A 1 88 ? 12.759 -5.196 -24.866 1.00 76.81 88 GLY A CA 1
ATOM 717 C C . GLY A 1 88 ? 12.368 -3.910 -24.133 1.00 76.81 88 GLY A C 1
ATOM 718 O O . GLY A 1 88 ? 12.034 -3.956 -22.949 1.00 76.81 88 GLY A O 1
ATOM 719 N N . VAL A 1 89 ? 12.333 -2.771 -24.835 1.00 77.81 89 VAL A N 1
ATOM 720 C CA . VAL A 1 89 ? 11.919 -1.477 -24.258 1.00 77.81 89 VAL A CA 1
ATOM 721 C C . VAL A 1 89 ? 10.442 -1.496 -23.855 1.00 77.81 89 VAL A C 1
ATOM 723 O O . VAL A 1 89 ? 10.100 -1.028 -22.769 1.00 77.81 89 VAL A O 1
ATOM 726 N N . VAL A 1 90 ? 9.568 -2.085 -24.679 1.00 82.56 90 VAL A N 1
ATOM 727 C CA . VAL A 1 90 ? 8.128 -2.214 -24.381 1.00 82.56 90 VAL A CA 1
ATOM 728 C C . VAL A 1 90 ? 7.882 -3.099 -23.155 1.00 82.56 90 VAL A C 1
ATOM 730 O O . VAL A 1 90 ? 7.079 -2.745 -22.286 1.00 82.56 90 VAL A O 1
ATOM 733 N N . VAL A 1 91 ? 8.596 -4.225 -23.039 1.00 83.31 91 VAL A N 1
ATOM 734 C CA . VAL A 1 91 ? 8.527 -5.093 -21.851 1.00 83.31 91 VAL A CA 1
ATOM 735 C C . VAL A 1 91 ? 8.973 -4.328 -20.606 1.00 83.31 91 VAL A C 1
ATOM 737 O O . VAL A 1 91 ? 8.291 -4.367 -19.582 1.00 83.31 91 VAL A O 1
ATOM 740 N N . LEU A 1 92 ? 10.074 -3.580 -20.695 1.00 82.31 92 LEU A N 1
ATOM 741 C CA . LEU A 1 92 ? 10.599 -2.835 -19.556 1.00 82.31 92 LEU 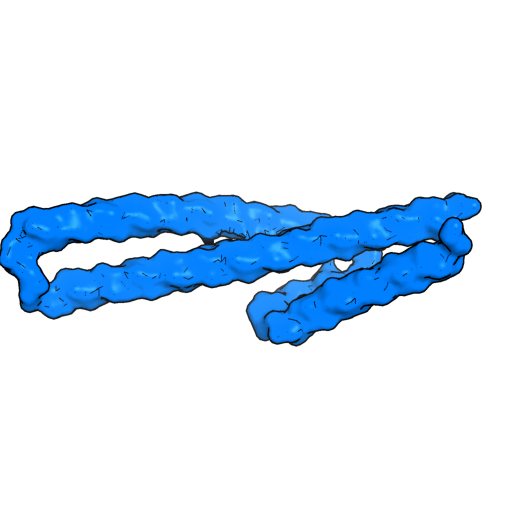A CA 1
ATOM 742 C C . LEU A 1 92 ? 9.663 -1.700 -19.122 1.00 82.31 92 LEU A C 1
ATOM 744 O O . LEU A 1 92 ? 9.403 -1.550 -17.931 1.00 82.31 92 LEU A O 1
ATOM 748 N N . MET A 1 93 ? 9.081 -0.969 -20.077 1.00 83.81 93 MET A N 1
ATOM 749 C CA . MET A 1 93 ? 8.032 0.025 -19.816 1.00 83.81 93 MET A CA 1
ATOM 750 C C . MET A 1 93 ? 6.816 -0.596 -19.122 1.00 83.81 93 MET A C 1
ATOM 752 O O . MET A 1 93 ? 6.304 -0.039 -18.151 1.00 83.81 93 MET A O 1
ATOM 756 N N . SER A 1 94 ? 6.384 -1.777 -19.569 1.00 86.69 94 SER A N 1
ATOM 757 C CA . SER A 1 94 ? 5.262 -2.502 -18.960 1.00 86.69 94 SER A CA 1
ATOM 758 C C . SER A 1 94 ? 5.566 -2.907 -17.513 1.00 86.69 94 SER A C 1
ATOM 760 O O . SER A 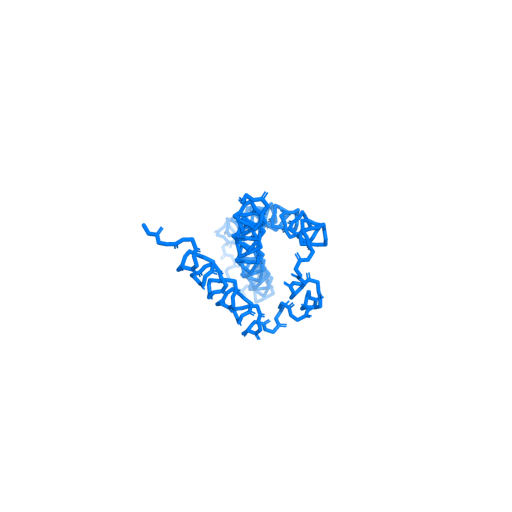1 94 ? 4.713 -2.766 -16.634 1.00 86.69 94 SER A O 1
ATOM 762 N N . LEU A 1 95 ? 6.798 -3.351 -17.238 1.00 86.31 95 LEU A N 1
ATOM 763 C CA . LEU A 1 95 ? 7.264 -3.659 -15.883 1.00 86.31 95 LEU A CA 1
ATOM 764 C C . LEU A 1 95 ? 7.288 -2.410 -14.996 1.00 86.31 95 LEU A C 1
ATOM 766 O O . LEU A 1 95 ? 6.775 -2.451 -13.878 1.00 86.31 95 LEU A O 1
ATOM 770 N N . VAL A 1 96 ? 7.823 -1.293 -15.495 1.00 87.44 96 VAL A N 1
ATOM 771 C CA . VAL A 1 96 ? 7.864 -0.014 -14.766 1.00 87.44 96 VAL A CA 1
ATOM 772 C C . VAL A 1 96 ? 6.455 0.435 -14.402 1.00 87.44 96 VAL A C 1
ATOM 774 O O . VAL A 1 96 ? 6.178 0.725 -13.238 1.00 87.44 96 VAL A O 1
ATOM 777 N N . PHE A 1 97 ? 5.53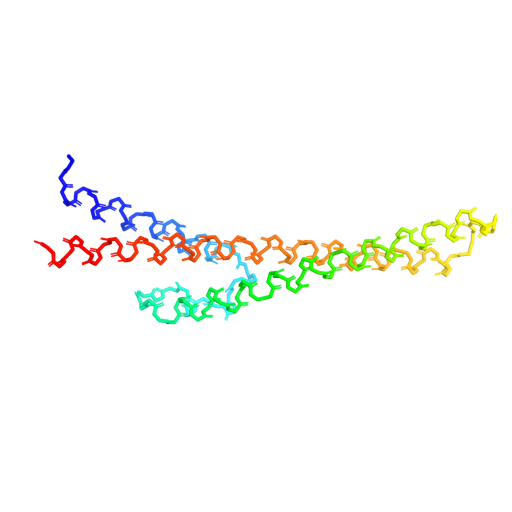6 0.411 -15.368 1.00 88.19 97 PHE A N 1
ATOM 778 C CA . PHE A 1 97 ? 4.144 0.778 -15.138 1.00 88.19 97 PHE A CA 1
ATOM 779 C C . PHE A 1 97 ? 3.471 -0.152 -14.118 1.00 88.19 97 PHE A C 1
ATOM 781 O O . PHE A 1 97 ? 2.781 0.310 -13.208 1.00 88.19 97 PHE A O 1
ATOM 788 N N . GLY A 1 98 ? 3.732 -1.461 -14.199 1.00 88.81 98 GLY A N 1
ATOM 789 C CA . GLY A 1 98 ? 3.254 -2.445 -13.228 1.00 88.81 98 GLY A CA 1
ATOM 790 C C . GLY A 1 98 ? 3.741 -2.171 -11.801 1.00 88.81 98 GLY A C 1
ATOM 791 O O . GLY A 1 98 ? 2.945 -2.203 -10.858 1.00 88.81 98 GLY A O 1
ATOM 792 N N . VAL A 1 99 ? 5.024 -1.840 -11.631 1.00 88.31 99 VAL A N 1
ATOM 793 C CA . VAL A 1 99 ? 5.605 -1.494 -10.324 1.00 88.31 99 VAL A CA 1
ATOM 794 C C . VAL A 1 99 ? 5.033 -0.176 -9.793 1.00 88.31 99 VAL A C 1
ATOM 796 O O . VAL A 1 99 ? 4.698 -0.099 -8.610 1.00 88.31 99 VAL A O 1
ATOM 799 N N . ILE A 1 100 ? 4.833 0.839 -10.641 1.00 88.38 100 ILE A N 1
ATOM 800 C CA . ILE A 1 100 ? 4.186 2.105 -10.252 1.00 88.38 100 ILE A CA 1
ATOM 801 C C . ILE A 1 100 ? 2.757 1.849 -9.757 1.00 88.38 100 ILE A C 1
ATOM 803 O O . ILE A 1 100 ? 2.390 2.286 -8.663 1.00 88.38 100 ILE A O 1
ATOM 807 N N . LEU A 1 101 ? 1.965 1.076 -10.507 1.00 89.12 101 LEU A N 1
ATOM 808 C CA . LEU A 1 101 ? 0.610 0.700 -10.101 1.00 89.12 101 LEU A CA 1
ATOM 809 C C . LEU A 1 101 ? 0.612 -0.056 -8.768 1.00 89.12 101 LEU A C 1
ATOM 811 O O . LEU A 1 101 ? -0.220 0.214 -7.901 1.00 89.12 101 LEU A O 1
ATOM 815 N N . ASN A 1 102 ? 1.549 -0.985 -8.571 1.00 85.88 102 ASN A N 1
ATOM 816 C CA . ASN A 1 102 ? 1.665 -1.731 -7.319 1.00 85.88 102 ASN A CA 1
ATOM 817 C C . ASN A 1 102 ? 2.075 -0.831 -6.141 1.00 85.88 102 ASN A C 1
ATOM 819 O O . ASN A 1 102 ? 1.563 -0.974 -5.031 1.00 85.88 102 ASN A O 1
ATOM 823 N N . THR A 1 103 ? 2.940 0.151 -6.394 1.00 88.62 103 THR A N 1
ATOM 824 C CA . THR A 1 103 ? 3.340 1.170 -5.415 1.00 88.62 103 THR A CA 1
ATOM 825 C C . THR A 1 103 ? 2.141 2.002 -4.971 1.00 88.62 103 THR A C 1
ATOM 827 O O . THR A 1 103 ? 1.927 2.180 -3.772 1.00 88.62 103 THR A O 1
ATOM 830 N N . PHE A 1 104 ? 1.312 2.449 -5.919 1.00 89.31 104 PHE A N 1
ATOM 831 C CA . PHE A 1 104 ? 0.092 3.202 -5.626 1.00 89.31 104 PHE A CA 1
ATOM 832 C C . PHE A 1 104 ? -0.915 2.382 -4.807 1.00 89.31 104 PHE A C 1
ATOM 834 O O . PHE A 1 104 ? -1.484 2.873 -3.829 1.00 89.31 104 PHE A O 1
ATOM 841 N N . LYS A 1 105 ? -1.095 1.104 -5.158 1.00 87.56 105 LYS A N 1
ATOM 842 C CA . LYS A 1 105 ? -1.919 0.164 -4.385 1.00 87.56 105 LYS A CA 1
ATOM 843 C C . LYS A 1 105 ? -1.427 0.068 -2.937 1.00 87.56 105 LYS A C 1
ATOM 845 O O . LYS A 1 105 ? -2.193 0.295 -2.002 1.00 87.56 105 LYS A O 1
ATOM 850 N N . LEU A 1 106 ? -0.135 -0.18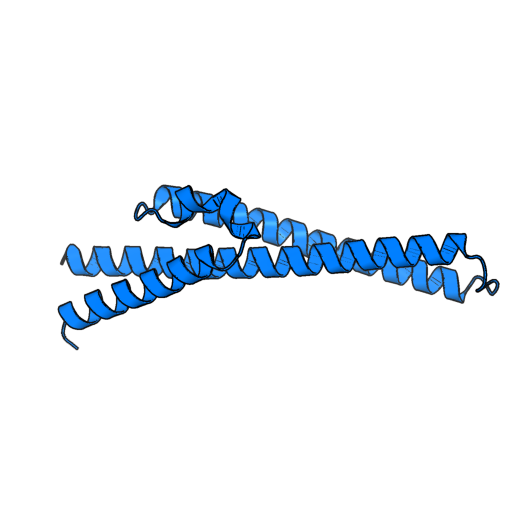7 -2.735 1.00 88.06 106 LEU A N 1
ATOM 851 C CA . LEU A 1 106 ? 0.454 -0.295 -1.397 1.00 88.06 106 LEU A CA 1
ATOM 852 C C . LEU A 1 106 ? 0.360 1.005 -0.593 1.00 88.06 106 LEU A C 1
ATOM 854 O O . LEU A 1 106 ? 0.085 0.944 0.604 1.00 88.06 106 LEU A O 1
ATOM 858 N N . TYR A 1 107 ? 0.529 2.161 -1.239 1.00 90.06 107 TYR A N 1
ATOM 859 C CA . TYR A 1 107 ? 0.316 3.465 -0.613 1.00 90.06 107 TYR A CA 1
ATOM 860 C C . TYR A 1 107 ? -1.110 3.593 -0.069 1.00 90.06 107 TYR A C 1
ATOM 862 O O . TYR A 1 107 ? -1.295 3.878 1.113 1.00 90.06 107 TYR A O 1
ATOM 870 N N . LYS A 1 108 ? -2.121 3.285 -0.893 1.00 88.88 108 LYS A N 1
ATOM 871 C CA . LYS A 1 108 ? -3.527 3.358 -0.479 1.00 88.88 108 LYS A CA 1
ATOM 872 C C . LYS A 1 108 ? -3.843 2.414 0.682 1.00 88.88 108 LYS A C 1
ATOM 874 O O . LYS A 1 108 ? -4.510 2.815 1.633 1.00 88.88 108 LYS A O 1
ATOM 879 N N . LEU A 1 109 ? -3.342 1.176 0.627 1.00 88.62 109 LEU A N 1
ATOM 880 C CA . LEU A 1 109 ? -3.496 0.205 1.714 1.00 88.62 109 LEU A CA 1
ATOM 881 C C . LEU A 1 109 ? -2.881 0.725 3.017 1.00 88.62 109 LEU A C 1
ATOM 883 O O . LEU A 1 109 ? -3.528 0.686 4.061 1.00 88.62 109 LEU A O 1
ATOM 887 N N . LYS A 1 110 ? -1.644 1.226 2.941 1.00 91.00 110 LYS A N 1
ATOM 888 C CA . LYS A 1 110 ? -0.906 1.781 4.075 1.00 91.00 110 LYS A CA 1
ATOM 889 C C . LYS A 1 110 ? -1.676 2.938 4.722 1.00 91.00 110 LYS A C 1
ATOM 891 O O . LYS A 1 110 ? -1.949 2.874 5.915 1.00 91.00 110 LYS A O 1
ATOM 896 N N . THR A 1 111 ? -2.066 3.952 3.951 1.00 91.31 111 THR A N 1
ATOM 897 C CA . THR A 1 111 ? -2.766 5.137 4.475 1.00 91.31 111 THR A CA 1
ATOM 898 C C . THR A 1 111 ? -4.110 4.775 5.105 1.00 91.31 111 THR A C 1
ATOM 900 O O . THR A 1 111 ? -4.423 5.225 6.204 1.00 91.31 111 THR A O 1
ATOM 903 N N . ASN A 1 112 ? -4.891 3.909 4.459 1.00 90.56 112 ASN A N 1
ATOM 904 C CA . ASN A 1 112 ? -6.171 3.467 5.010 1.00 90.56 112 ASN A CA 1
ATOM 905 C C . ASN A 1 112 ? -5.999 2.686 6.323 1.00 90.56 112 ASN A C 1
ATOM 907 O O . ASN A 1 112 ? -6.795 2.855 7.246 1.00 90.56 112 ASN A O 1
ATOM 911 N N . LEU A 1 113 ? -4.955 1.857 6.425 1.00 90.56 113 LEU A N 1
ATOM 912 C CA . LEU A 1 113 ? -4.608 1.149 7.657 1.00 90.56 113 LEU A CA 1
ATOM 913 C C . LEU A 1 113 ? -4.188 2.102 8.777 1.00 90.56 113 LEU A C 1
ATOM 915 O O . LEU A 1 113 ? -4.660 1.947 9.899 1.00 90.56 113 LEU A O 1
ATOM 919 N N . GLU A 1 114 ? -3.345 3.093 8.482 1.00 92.69 114 GLU A N 1
ATOM 920 C CA . GLU A 1 114 ? -2.930 4.120 9.450 1.00 92.69 114 GLU A CA 1
ATOM 921 C C . GLU A 1 114 ? -4.144 4.857 10.023 1.00 92.69 114 GLU A C 1
ATOM 923 O O . GLU A 1 114 ? -4.287 4.960 11.243 1.00 92.69 114 GLU A O 1
ATOM 928 N N . ILE A 1 115 ? -5.065 5.288 9.154 1.00 92.25 115 ILE A N 1
ATOM 929 C CA . ILE A 1 115 ? -6.290 5.977 9.568 1.00 92.25 115 ILE A CA 1
ATOM 930 C C . ILE A 1 115 ? -7.188 5.041 10.384 1.00 92.25 115 ILE A C 1
ATOM 932 O O . ILE A 1 115 ? -7.670 5.436 11.444 1.00 92.25 115 ILE A O 1
ATOM 936 N N . LYS A 1 116 ? -7.399 3.793 9.942 1.00 91.12 116 LYS A N 1
ATOM 937 C CA . LYS A 1 116 ? -8.232 2.828 10.678 1.00 91.12 116 LYS A CA 1
ATOM 938 C C . LYS A 1 116 ? -7.669 2.544 12.073 1.00 91.12 116 LYS A C 1
ATOM 940 O O . LYS A 1 116 ? -8.419 2.588 13.044 1.00 91.12 116 LYS A O 1
ATOM 945 N N . ILE A 1 117 ? -6.362 2.301 12.190 1.00 91.62 117 ILE A N 1
ATOM 946 C CA . ILE A 1 117 ? -5.696 2.062 13.479 1.00 91.62 117 ILE A CA 1
ATOM 947 C C . ILE A 1 117 ? -5.839 3.285 14.390 1.00 91.62 117 ILE A C 1
ATOM 949 O O . ILE A 1 117 ? -6.181 3.132 15.562 1.00 91.62 117 ILE A O 1
ATOM 953 N N . TYR A 1 118 ? -5.619 4.491 13.860 1.00 92.88 118 TYR A N 1
ATOM 954 C CA . TYR A 1 118 ? -5.788 5.731 14.617 1.00 92.88 118 TYR A CA 1
ATOM 955 C C . TYR A 1 118 ? -7.221 5.892 15.141 1.00 92.88 118 TYR A C 1
ATOM 957 O O . TYR A 1 118 ? -7.417 6.167 16.322 1.00 92.88 118 TYR A O 1
ATOM 965 N N . LEU A 1 119 ? -8.224 5.646 14.295 1.00 91.31 119 LEU A N 1
ATOM 966 C CA . LEU A 1 119 ? -9.639 5.729 14.661 1.00 91.31 119 LEU A CA 1
ATOM 967 C C . LEU A 1 119 ? -10.037 4.702 15.731 1.00 91.31 119 LEU A C 1
ATOM 969 O O . LEU A 1 119 ? -10.785 5.039 16.646 1.00 91.31 119 LEU A O 1
ATOM 973 N N . ILE A 1 120 ? -9.520 3.472 15.654 1.00 89.88 120 ILE A N 1
ATOM 974 C CA . ILE A 1 120 ? -9.746 2.446 16.686 1.00 89.88 120 ILE A CA 1
ATOM 975 C C . ILE A 1 120 ? -9.110 2.875 18.015 1.00 89.88 120 ILE A C 1
ATOM 977 O O . ILE A 1 120 ? -9.769 2.815 19.050 1.00 89.88 120 ILE A O 1
ATOM 981 N N . LYS A 1 121 ? -7.860 3.363 17.998 1.00 89.56 121 LYS A N 1
ATOM 982 C CA . LYS A 1 121 ? -7.185 3.877 19.203 1.00 89.56 121 LYS A CA 1
ATOM 983 C C . LYS A 1 121 ? -7.958 5.040 19.824 1.00 89.56 121 LYS A C 1
ATOM 985 O O . LYS A 1 121 ? -8.174 5.042 21.031 1.00 89.56 121 LYS A O 1
ATOM 990 N N . LEU A 1 122 ? -8.405 5.991 19.003 1.00 89.75 122 LEU A N 1
ATOM 991 C CA . LEU A 1 122 ? -9.199 7.135 19.445 1.00 89.75 122 LEU A CA 1
ATOM 992 C C . LEU A 1 122 ? -10.513 6.683 20.087 1.00 89.75 122 LEU A C 1
ATOM 994 O O . LEU A 1 122 ? -10.851 7.146 21.170 1.00 89.75 122 LEU A O 1
ATOM 998 N N . ARG A 1 123 ? -11.226 5.738 19.464 1.00 87.31 123 ARG A N 1
ATOM 999 C CA . ARG A 1 123 ? -12.447 5.165 20.039 1.00 87.31 123 ARG A CA 1
ATOM 1000 C C . ARG A 1 123 ? -12.188 4.529 21.406 1.00 87.31 123 ARG A C 1
ATOM 1002 O O . ARG A 1 123 ? -12.927 4.820 22.336 1.00 87.31 123 ARG A O 1
ATOM 1009 N N . ASN A 1 124 ? -11.136 3.721 21.536 1.00 87.38 124 ASN A N 1
ATOM 1010 C CA . ASN A 1 124 ? -10.802 3.057 22.798 1.00 87.38 124 ASN A CA 1
ATOM 1011 C C . ASN A 1 124 ? -10.494 4.060 23.923 1.00 87.38 124 ASN A C 1
ATOM 1013 O O . ASN A 1 124 ? -10.841 3.803 25.068 1.00 87.38 124 ASN A O 1
ATOM 1017 N N . MET A 1 125 ? -9.893 5.214 23.607 1.00 87.19 125 MET A N 1
ATOM 1018 C CA . MET A 1 125 ? -9.672 6.289 24.586 1.00 87.19 125 MET A CA 1
ATOM 1019 C C . MET A 1 125 ? -10.976 6.962 25.039 1.00 87.19 125 MET A C 1
ATOM 1021 O O . MET A 1 125 ? -11.068 7.390 26.181 1.00 87.19 125 MET A O 1
ATOM 1025 N N . ILE A 1 126 ? -11.980 7.060 24.160 1.00 85.50 126 ILE A N 1
ATOM 1026 C CA . ILE A 1 126 ? -13.300 7.626 24.493 1.00 85.50 126 ILE A CA 1
ATOM 1027 C C . ILE A 1 126 ? -14.184 6.590 25.217 1.00 85.50 126 ILE A C 1
ATOM 1029 O O . ILE A 1 126 ? -15.106 6.966 25.926 1.00 85.50 126 ILE A O 1
ATOM 1033 N N . ASP A 1 127 ? -13.960 5.290 25.004 1.00 78.31 127 ASP A N 1
ATOM 1034 C CA . ASP A 1 127 ? -14.686 4.210 25.692 1.00 78.31 127 ASP A CA 1
ATOM 1035 C C . ASP A 1 127 ? -14.081 3.872 27.075 1.00 78.31 127 ASP A C 1
ATOM 1037 O O . ASP A 1 127 ? -14.778 3.308 27.912 1.00 78.31 127 ASP A O 1
ATOM 1041 N N . GLY A 1 128 ? -12.801 4.193 27.310 1.00 66.81 128 GLY A N 1
ATOM 1042 C CA . GLY A 1 128 ? -12.099 3.989 28.588 1.00 66.81 128 GLY A CA 1
ATOM 1043 C C . GLY A 1 128 ? -12.093 5.192 29.543 1.00 66.81 128 GLY A C 1
ATOM 1044 O O . GLY A 1 128 ? -11.557 5.067 30.642 1.00 66.81 128 GLY A O 1
ATOM 1045 N N . ASN A 1 129 ? -12.668 6.322 29.120 1.00 48.41 129 ASN A N 1
ATOM 1046 C CA . ASN A 1 129 ? -12.980 7.509 29.927 1.00 48.41 129 ASN A CA 1
ATOM 1047 C C . ASN A 1 129 ? -14.499 7.634 30.083 1.00 48.41 129 ASN A C 1
ATOM 1049 O O . ASN A 1 129 ? -14.925 8.249 31.082 1.00 48.41 129 ASN A O 1
#

Solvent-accessible surface area (backbone atoms only — not comparable to full-atom values): 7118 Å² total; per-residue (Å²): 134,58,68,68,60,51,53,51,51,47,52,50,54,43,50,54,49,53,50,57,48,71,72,36,77,86,41,56,89,44,44,81,55,65,73,55,88,56,59,68,60,40,51,53,50,34,53,51,33,49,52,52,28,54,52,35,52,52,48,47,54,55,48,50,52,51,49,53,53,50,52,53,51,52,67,68,43,83,72,81,76,52,67,68,64,52,51,54,52,54,54,50,51,52,50,46,52,51,42,49,53,50,30,53,52,30,48,54,54,30,54,51,43,53,52,43,51,50,45,52,53,53,48,52,57,64,73,76,105

Nearest PDB structures (foldseek):
  6ox7-assembly1_C  TM=6.580E-01  e=5.350E+00  Homo sapiens
  7sqc-assembly1_O1  TM=4.783E-01  e=6.286E+00  Chlamydomonas reinhardtii
  6h2e-assembly1_Q-2  TM=3.356E-01  e=6.286E+00  Aeromonas hydrophila subsp. hydrophila AL09-71

Secondary structure (DSSP, 8-state):
--HHHHHHHHHHHHHHHHHHHHH-GGGGGGHHHHS---HHHHHHHHHHHHHHHHHHHHHHHHHHHHHHHHHHHHHHSS-TT-HHHHHHHHHHHHHHHHHHHHHHHHHHHHHHHHHHHHHHHHHHHHH--

Foldseek 3Di:
DDLVVLLVVLVVLLVVLLVVLVVDPVSPVCNVLSPDLDLVSLVVVLVVLVVLLVVLVVVLVVLVVVLVVLVVVCVVPPCVPDPVSVVVSVVSVVVSVVSVVSSVVSVSSNVSSVSNSVSSVVSVVSVVD

pLDDT: mean 82.55, std 9.26, range [48.41, 92.88]

Sequence (129 aa):
MNADKIKQDIKNRISIIDKSFGTYSWINVYKDKLLGVEILPLERTLRSANLRFKINVGWVFVLTALLSFLAIRVVQDRDVLDFKKMSGVVVLMSLVFGVILNTFKLYKLKTNLEIKIYLIKLRNMIDGN